Protein AF-A0A948T264-F1 (afdb_monomer_lite)

Sequence (122 aa):
MSLCLAAYLAAAEQKQLWLVTLMMAVAGILYLLGLYGLFKSVKLPFYPSYAAFTFPFAISAVATKQAATFYQKQELALGNWMQVIVLLQTILAVVLVGYVLVRYGMAIAKAASTPKLELSRA

Foldseek 3Di:
DLLVLLVCLVPDPDDDPVVNVVVLVVLVVVVVVLVVVLVVVVVDPDDLCLLVSLVSLQSNLSSLLSSLVVCVVVVNPCNVVSVVVSVVSNVVSVVSNVVSVVVVVVVVVVVVVPPDPVVVVD

InterPro domains:
  IPR038665 Voltage-dependent anion channel superfamily [G3DSA:1.50.10.150] (1-112)

pLDDT: mean 77.3, std 9.6, range [52.25, 87.94]

Structure (mmCIF, N/CA/C/O backbone):
data_AF-A0A948T264-F1
#
_entry.id   AF-A0A948T264-F1
#
loop_
_atom_site.group_PDB
_atom_site.id
_atom_site.type_symbol
_atom_site.label_atom_id
_atom_site.label_alt_id
_atom_site.label_comp_id
_atom_site.label_asym_id
_atom_site.label_entity_id
_atom_site.label_seq_id
_atom_site.pdbx_PDB_ins_code
_atom_site.Cartn_x
_atom_site.Cartn_y
_atom_site.Cartn_z
_atom_site.occupancy
_atom_site.B_iso_or_equiv
_atom_site.auth_seq_id
_atom_site.auth_comp_id
_atom_site.auth_asym_id
_atom_site.auth_atom_id
_atom_site.pdbx_PDB_model_num
ATOM 1 N N . MET A 1 1 ? 1.892 4.540 7.647 1.00 80.88 1 MET A N 1
ATOM 2 C CA . MET A 1 1 ? 0.830 4.342 8.660 1.00 80.88 1 MET A CA 1
ATOM 3 C C . MET A 1 1 ? -0.117 3.188 8.345 1.00 80.88 1 MET A C 1
ATOM 5 O O . MET A 1 1 ? -0.545 2.536 9.286 1.00 80.88 1 MET A O 1
ATOM 9 N N . SER A 1 2 ? -0.377 2.850 7.074 1.00 83.25 2 SER A N 1
ATOM 10 C CA . SER A 1 2 ? -1.223 1.700 6.699 1.00 83.25 2 SER A CA 1
ATOM 11 C C . SER A 1 2 ? -0.773 0.361 7.306 1.00 83.25 2 SER A C 1
ATOM 13 O O . SER A 1 2 ? -1.602 -0.393 7.801 1.00 83.25 2 SER A O 1
ATOM 15 N N . LEU A 1 3 ? 0.540 0.091 7.349 1.00 82.44 3 LEU A N 1
ATOM 16 C CA . LEU A 1 3 ? 1.094 -1.109 7.997 1.00 82.44 3 LEU A CA 1
ATOM 17 C C . LEU A 1 3 ? 0.766 -1.162 9.500 1.00 82.44 3 LEU A C 1
ATOM 19 O O . LEU A 1 3 ? 0.326 -2.192 9.998 1.00 82.44 3 LEU A O 1
ATOM 23 N N . CYS A 1 4 ? 0.932 -0.043 10.209 1.00 83.62 4 CYS A N 1
ATOM 24 C CA . CYS A 1 4 ? 0.626 0.051 11.637 1.00 83.62 4 CYS A CA 1
ATOM 25 C C . CYS A 1 4 ? -0.872 -0.122 11.905 1.00 83.62 4 CYS A C 1
ATOM 27 O O . CYS A 1 4 ? -1.238 -0.774 12.872 1.00 83.62 4 CYS A O 1
ATOM 29 N N . LEU A 1 5 ? -1.731 0.422 11.038 1.00 84.25 5 LEU A N 1
ATOM 30 C CA . LEU A 1 5 ? -3.179 0.247 11.139 1.00 84.25 5 LEU A CA 1
ATOM 31 C C . LEU A 1 5 ? -3.585 -1.221 10.948 1.00 84.25 5 LEU A C 1
ATOM 33 O O . LEU A 1 5 ? -4.369 -1.745 11.732 1.00 84.25 5 LEU A O 1
ATOM 37 N N . ALA A 1 6 ? -3.025 -1.892 9.937 1.00 84.12 6 ALA A N 1
ATOM 38 C CA . ALA A 1 6 ? -3.253 -3.316 9.702 1.00 84.12 6 ALA A CA 1
ATOM 39 C C . ALA A 1 6 ? -2.790 -4.170 10.895 1.00 84.12 6 ALA A C 1
ATOM 41 O O . ALA A 1 6 ? -3.533 -5.029 11.356 1.00 84.12 6 ALA A O 1
ATOM 42 N N . ALA A 1 7 ? -1.594 -3.902 11.428 1.00 82.25 7 ALA A N 1
ATOM 43 C CA . ALA A 1 7 ? -1.072 -4.605 12.599 1.00 82.25 7 ALA A CA 1
ATOM 44 C C . ALA A 1 7 ? -1.919 -4.345 13.856 1.00 82.25 7 ALA A C 1
ATOM 46 O O . ALA A 1 7 ? -2.235 -5.280 14.586 1.00 82.25 7 ALA A O 1
ATOM 47 N N . TYR A 1 8 ? -2.343 -3.098 14.082 1.00 84.31 8 TYR A N 1
ATOM 48 C CA . TYR A 1 8 ? -3.195 -2.729 15.212 1.00 84.31 8 TYR A CA 1
ATOM 49 C C . TYR A 1 8 ? -4.551 -3.442 15.157 1.00 84.31 8 TYR A C 1
ATOM 51 O O . TYR A 1 8 ? -4.980 -4.028 16.146 1.00 84.31 8 TYR A O 1
ATOM 59 N N . LEU A 1 9 ? -5.209 -3.457 13.994 1.00 81.81 9 LEU A N 1
ATOM 60 C CA . LEU A 1 9 ? -6.502 -4.128 13.829 1.00 81.81 9 LEU A CA 1
ATOM 61 C C . LEU A 1 9 ? -6.408 -5.655 13.956 1.00 81.81 9 LEU A C 1
ATOM 63 O O . LEU A 1 9 ? -7.373 -6.272 14.414 1.00 81.81 9 LEU A O 1
ATOM 67 N N . ALA A 1 10 ? -5.269 -6.244 13.582 1.00 81.50 10 ALA A N 1
ATOM 68 C CA . ALA A 1 10 ? -5.017 -7.677 13.697 1.00 81.50 10 ALA A CA 1
ATOM 69 C C . ALA A 1 10 ? -4.656 -8.119 15.126 1.00 81.50 10 ALA A C 1
ATOM 71 O O . ALA A 1 10 ? -5.092 -9.184 15.551 1.00 81.50 10 ALA A O 1
ATOM 72 N N . ALA A 1 11 ? -3.879 -7.317 15.863 1.00 81.62 11 ALA A N 1
ATOM 73 C CA . ALA A 1 11 ? -3.321 -7.707 17.160 1.00 81.62 11 ALA A CA 1
ATOM 74 C C . ALA A 1 11 ? -4.097 -7.177 18.379 1.00 81.62 11 ALA A C 1
ATOM 76 O O . ALA A 1 11 ? -3.985 -7.748 19.459 1.00 81.62 11 ALA A O 1
ATOM 77 N N . ALA A 1 12 ? -4.860 -6.084 18.254 1.00 79.19 12 ALA A N 1
ATOM 78 C CA . ALA A 1 12 ? -5.495 -5.454 19.413 1.00 79.19 12 ALA A CA 1
ATOM 79 C C . ALA A 1 12 ? -6.823 -6.126 19.809 1.00 79.19 12 ALA A C 1
ATOM 81 O O . ALA A 1 12 ? -7.753 -6.234 19.002 1.00 79.19 12 ALA A O 1
ATOM 82 N N . GLU A 1 13 ? -6.953 -6.491 21.087 1.00 65.06 13 GLU A N 1
ATOM 83 C CA . GLU A 1 13 ? -8.195 -7.009 21.678 1.00 65.06 13 GLU A CA 1
ATOM 84 C C . GLU A 1 13 ? -9.215 -5.883 21.928 1.00 65.06 13 GLU A C 1
ATOM 86 O O . GLU A 1 13 ? -10.334 -5.944 21.414 1.00 65.06 13 GLU A O 1
ATOM 91 N N . GLN A 1 14 ? -8.806 -4.798 22.602 1.00 66.75 14 GLN A N 1
ATOM 92 C CA . GLN A 1 14 ? -9.605 -3.575 22.758 1.00 66.75 14 GLN A CA 1
ATOM 93 C C . GLN A 1 14 ? -9.284 -2.555 21.661 1.00 66.75 14 GLN A C 1
ATOM 95 O O . GLN A 1 14 ? -8.254 -1.878 21.676 1.00 66.75 14 GLN A O 1
ATOM 100 N N . LYS A 1 15 ? -10.189 -2.442 20.689 1.00 76.38 15 LYS A N 1
ATOM 101 C CA . LYS A 1 15 ? -10.008 -1.593 19.508 1.00 76.38 15 LYS A CA 1
ATOM 102 C C . LYS A 1 15 ? -10.637 -0.220 19.736 1.00 76.38 15 LYS A C 1
ATOM 104 O O . LYS A 1 15 ? -11.856 -0.101 19.830 1.00 76.38 15 LYS A O 1
ATOM 109 N N . GLN A 1 16 ? -9.806 0.817 19.784 1.00 80.94 16 GLN A N 1
ATOM 110 C CA . GLN A 1 16 ? -10.248 2.194 19.998 1.00 80.94 16 GLN A CA 1
ATOM 111 C C . GLN A 1 16 ? -10.606 2.867 18.667 1.00 80.94 16 GLN A C 1
ATOM 113 O O . GLN A 1 16 ? -9.751 3.034 17.796 1.00 80.94 16 GLN A O 1
ATOM 118 N N . LEU A 1 17 ? -11.866 3.293 18.517 1.00 79.25 17 LEU A N 1
ATOM 119 C CA . LEU A 1 17 ? -12.382 3.876 17.270 1.00 79.25 17 LEU A CA 1
ATOM 120 C C . LEU A 1 17 ? -11.621 5.145 16.851 1.00 79.25 17 LEU A C 1
ATOM 122 O O . LEU A 1 17 ? -11.290 5.312 15.675 1.00 79.25 17 LEU A O 1
ATOM 126 N N . TRP A 1 18 ? -11.297 6.020 17.808 1.00 81.75 18 TRP A N 1
ATOM 127 C CA . TRP A 1 18 ? -10.613 7.289 17.533 1.00 81.75 18 TRP A CA 1
ATOM 128 C C . TRP A 1 18 ? -9.226 7.064 16.907 1.00 81.75 18 TRP A C 1
ATOM 130 O O . TRP A 1 18 ? -8.867 7.726 15.933 1.00 81.75 18 TRP A O 1
ATOM 140 N N . LEU A 1 19 ? -8.486 6.070 17.411 1.00 85.19 19 LEU A N 1
ATOM 141 C CA . LEU A 1 19 ? -7.135 5.756 16.958 1.00 85.19 19 LEU A CA 1
ATOM 142 C C . LEU A 1 19 ? -7.152 5.172 15.541 1.00 85.19 19 LEU A C 1
ATOM 144 O O . LEU A 1 19 ? -6.375 5.604 14.691 1.00 85.19 19 LEU A O 1
ATOM 148 N N . VAL A 1 20 ? -8.084 4.255 15.255 1.00 83.25 20 VAL A N 1
ATOM 149 C CA . VAL A 1 20 ? -8.269 3.685 13.907 1.00 83.25 20 VAL A CA 1
ATOM 150 C C . VAL A 1 20 ? -8.576 4.784 12.891 1.00 83.25 20 VAL A C 1
ATOM 152 O O . VAL A 1 20 ? -7.989 4.808 11.810 1.00 83.25 20 VAL A O 1
ATOM 155 N N . THR A 1 21 ? -9.445 5.728 13.254 1.00 82.62 21 THR A N 1
ATOM 156 C CA . THR A 1 21 ? -9.861 6.825 12.369 1.00 82.62 21 THR A CA 1
ATOM 157 C C . THR A 1 21 ? -8.717 7.805 12.097 1.00 82.62 21 THR A C 1
ATOM 159 O O . THR A 1 21 ? -8.491 8.186 10.948 1.00 82.62 21 THR A O 1
ATOM 162 N N . LEU A 1 22 ? -7.926 8.143 13.120 1.00 87.44 22 LEU A N 1
ATOM 163 C CA . LEU A 1 22 ? -6.729 8.974 12.972 1.00 87.44 22 LEU A CA 1
ATOM 164 C C . LEU A 1 22 ? -5.678 8.297 12.076 1.00 87.44 22 LEU A C 1
ATOM 166 O O . LEU A 1 22 ? -5.154 8.910 11.145 1.00 87.44 22 LEU A O 1
ATOM 170 N N . MET A 1 23 ? -5.404 7.012 12.308 1.00 85.44 23 MET A N 1
ATOM 171 C CA . MET A 1 23 ? -4.460 6.246 11.491 1.00 85.44 23 MET A CA 1
ATOM 172 C C . MET A 1 23 ? -4.934 6.110 10.039 1.00 85.44 23 MET A C 1
ATOM 174 O O . MET A 1 23 ? -4.108 6.193 9.129 1.00 85.44 23 MET A O 1
ATOM 178 N N . MET A 1 24 ? -6.244 5.957 9.812 1.00 84.25 24 MET A N 1
ATOM 179 C CA . MET A 1 24 ? -6.864 5.975 8.482 1.00 84.25 24 MET A CA 1
ATOM 180 C C . MET A 1 24 ? -6.664 7.314 7.770 1.00 84.25 24 MET A C 1
ATOM 182 O O . MET A 1 24 ? -6.276 7.320 6.603 1.00 84.25 24 MET A O 1
ATOM 186 N N . ALA A 1 25 ? -6.873 8.441 8.457 1.00 85.94 25 ALA A N 1
ATOM 187 C CA . ALA A 1 25 ? -6.682 9.767 7.871 1.00 85.94 25 ALA A CA 1
ATOM 188 C C . ALA A 1 25 ? -5.231 9.970 7.402 1.00 85.94 25 ALA A C 1
ATOM 190 O O . ALA A 1 25 ? -4.985 10.334 6.250 1.00 85.94 25 ALA A O 1
ATOM 191 N N . VAL A 1 26 ? -4.256 9.639 8.256 1.00 87.94 26 VAL A N 1
ATOM 192 C CA . VAL A 1 26 ? -2.831 9.742 7.903 1.00 87.94 26 VAL A CA 1
ATOM 193 C C . VAL A 1 26 ? -2.456 8.756 6.790 1.00 87.94 26 VAL A C 1
ATOM 195 O O . VAL A 1 26 ? -1.694 9.100 5.887 1.00 87.94 26 VAL A O 1
ATOM 198 N N . ALA A 1 27 ? -2.997 7.533 6.812 1.00 86.56 27 ALA A N 1
ATOM 199 C CA . ALA A 1 27 ? -2.789 6.554 5.747 1.00 86.56 27 ALA A CA 1
ATOM 200 C C . ALA A 1 27 ? -3.332 7.045 4.393 1.00 86.56 27 ALA A C 1
ATOM 202 O O . ALA A 1 27 ? -2.649 6.892 3.382 1.00 86.56 27 ALA A O 1
ATOM 203 N N . GLY A 1 28 ? -4.504 7.688 4.378 1.00 84.75 28 GLY A N 1
ATOM 204 C CA . GLY A 1 28 ? -5.093 8.284 3.179 1.00 84.75 28 GLY A CA 1
ATOM 205 C C . GLY A 1 28 ? -4.229 9.398 2.583 1.00 84.75 28 GLY A C 1
ATOM 206 O O . GLY A 1 28 ? -3.974 9.397 1.380 1.00 84.75 28 GLY A O 1
ATOM 207 N N . ILE A 1 29 ? -3.696 10.295 3.419 1.00 87.19 29 ILE A N 1
ATOM 208 C CA . ILE A 1 29 ? -2.784 11.362 2.970 1.00 87.19 29 ILE A CA 1
ATOM 209 C C . ILE A 1 29 ? -1.526 10.761 2.330 1.00 87.19 29 ILE A C 1
ATOM 211 O O . ILE A 1 29 ? -1.142 11.146 1.226 1.00 87.19 29 ILE A O 1
ATOM 215 N N . LEU A 1 30 ? -0.907 9.771 2.981 1.00 86.25 30 LEU A N 1
ATOM 216 C CA . LEU A 1 30 ? 0.279 9.094 2.446 1.00 86.25 30 LEU A CA 1
ATOM 217 C C . LEU A 1 30 ? -0.014 8.347 1.137 1.00 86.25 30 LEU A C 1
ATOM 219 O O . LEU A 1 30 ? 0.834 8.334 0.247 1.00 86.25 30 LEU A O 1
ATOM 223 N N . TYR A 1 31 ? -1.205 7.758 0.999 1.00 85.88 31 TYR A N 1
ATOM 224 C CA . TYR A 1 31 ? -1.641 7.116 -0.240 1.00 85.88 31 TYR A CA 1
ATOM 225 C C . TYR A 1 31 ? -1.738 8.125 -1.391 1.00 85.88 31 TYR A C 1
ATOM 227 O O . TYR A 1 31 ? -1.219 7.864 -2.474 1.00 85.88 31 TYR A O 1
ATOM 235 N N . LEU A 1 32 ? -2.332 9.300 -1.156 1.00 86.25 32 LEU A N 1
ATOM 236 C CA . LEU A 1 32 ? -2.435 10.361 -2.164 1.00 86.25 32 LEU A CA 1
ATOM 237 C C . LEU A 1 32 ? -1.062 10.911 -2.570 1.00 86.25 32 LEU A C 1
ATOM 239 O O . LEU A 1 32 ? -0.796 11.082 -3.760 1.00 8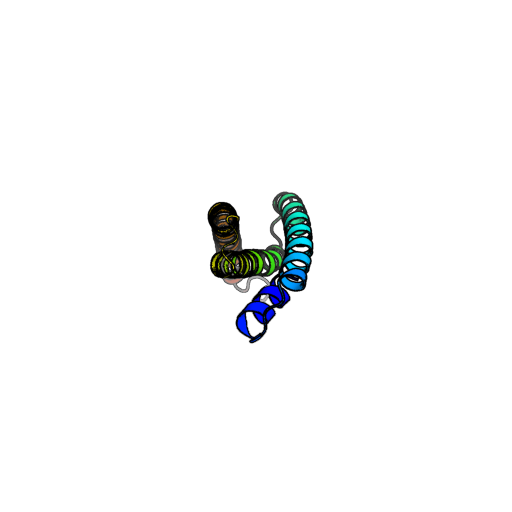6.25 32 LEU A O 1
ATOM 243 N N . LEU A 1 33 ? -0.165 11.130 -1.604 1.00 86.44 33 LEU A N 1
ATOM 244 C CA . LEU A 1 33 ? 1.214 11.546 -1.880 1.00 86.44 33 LEU A CA 1
ATOM 245 C C . LEU A 1 33 ? 1.971 10.486 -2.692 1.00 86.44 33 LEU A C 1
ATOM 247 O O . LEU A 1 33 ? 2.672 10.820 -3.649 1.00 86.44 33 LEU A O 1
ATOM 251 N N . GLY A 1 34 ? 1.791 9.206 -2.354 1.00 84.00 34 GLY A N 1
ATOM 252 C CA . GLY A 1 34 ? 2.335 8.085 -3.116 1.00 84.00 34 GLY A CA 1
ATOM 253 C C . GLY A 1 34 ? 1.783 8.029 -4.539 1.00 84.00 34 GLY A C 1
ATOM 254 O O . GLY A 1 34 ? 2.546 7.823 -5.479 1.00 84.00 34 GLY A O 1
ATOM 255 N N . LEU A 1 35 ? 0.478 8.259 -4.716 1.00 84.31 35 LEU A N 1
ATOM 256 C CA . LEU A 1 35 ? -0.186 8.280 -6.022 1.00 84.31 35 LEU A CA 1
ATOM 257 C C . LEU A 1 35 ? 0.347 9.418 -6.898 1.00 84.31 35 LEU A C 1
ATOM 259 O O . LEU A 1 35 ? 0.660 9.202 -8.066 1.00 84.31 35 LEU A O 1
ATOM 263 N N . TYR A 1 36 ? 0.541 10.606 -6.325 1.00 84.38 36 TYR A N 1
ATOM 264 C CA . TYR A 1 36 ? 1.187 11.719 -7.018 1.00 84.38 36 TYR A CA 1
ATOM 265 C C . TYR A 1 36 ? 2.630 11.384 -7.433 1.00 84.38 36 TYR A C 1
ATOM 267 O O . TYR A 1 36 ? 3.024 11.621 -8.579 1.00 84.38 36 TYR A O 1
ATO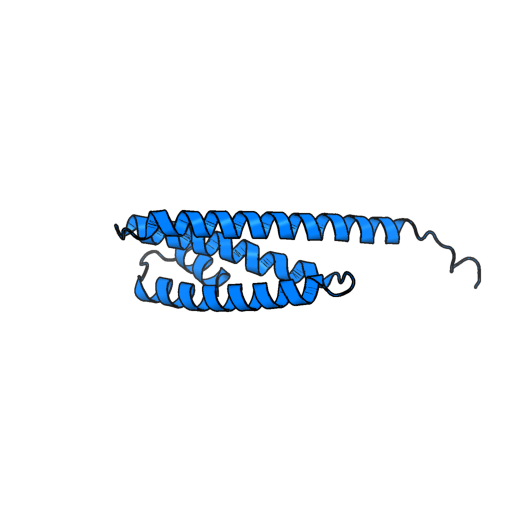M 275 N N . GLY A 1 37 ? 3.403 10.768 -6.530 1.00 80.44 37 GLY A N 1
ATOM 276 C CA . GLY A 1 37 ? 4.750 10.275 -6.821 1.00 80.44 37 GLY A CA 1
ATOM 277 C C . GLY A 1 37 ? 4.765 9.263 -7.967 1.00 80.44 37 GLY A C 1
ATOM 278 O O . GLY A 1 37 ? 5.565 9.396 -8.890 1.00 80.44 37 GLY A O 1
ATOM 279 N N . LEU A 1 38 ? 3.820 8.322 -7.970 1.00 79.06 38 LEU A N 1
ATOM 280 C CA . LEU A 1 38 ? 3.659 7.325 -9.022 1.00 79.06 38 LEU A CA 1
ATOM 281 C C . LEU A 1 38 ? 3.382 7.959 -10.390 1.00 79.06 38 LEU A C 1
ATOM 283 O O . LEU A 1 38 ? 4.054 7.619 -11.362 1.00 79.06 38 LEU A O 1
ATOM 287 N N . PHE A 1 39 ? 2.429 8.893 -10.482 1.00 79.81 39 PHE A N 1
ATOM 288 C CA . PHE A 1 39 ? 2.126 9.582 -11.742 1.00 79.81 39 PHE A CA 1
ATOM 289 C C . PHE A 1 39 ? 3.338 10.340 -12.292 1.00 79.81 39 PHE A C 1
ATOM 291 O O . PHE A 1 39 ? 3.563 10.364 -13.504 1.00 79.81 39 PHE A O 1
ATOM 298 N N . LYS A 1 40 ? 4.150 10.933 -11.410 1.00 76.19 40 LYS A N 1
ATOM 299 C CA . LYS A 1 40 ? 5.408 11.582 -11.790 1.00 76.19 40 LYS A CA 1
ATOM 300 C C . LYS A 1 40 ? 6.450 10.561 -12.258 1.00 76.19 40 LYS A C 1
ATOM 302 O O . LYS A 1 40 ? 7.128 10.793 -13.253 1.00 76.19 40 LYS A O 1
ATOM 307 N N . SER A 1 41 ? 6.547 9.429 -11.568 1.00 66.62 41 SER A N 1
ATOM 308 C CA . SER A 1 41 ? 7.467 8.334 -11.866 1.00 66.62 41 SER A CA 1
ATOM 309 C C . SER A 1 41 ? 7.167 7.631 -13.192 1.00 66.62 41 SER A C 1
ATOM 311 O O . SER A 1 41 ? 8.098 7.353 -13.929 1.00 66.62 41 SER A O 1
ATOM 313 N N . VAL A 1 42 ? 5.905 7.415 -13.573 1.00 66.56 42 VAL A N 1
ATOM 314 C CA . VAL A 1 42 ? 5.552 6.774 -14.861 1.00 66.56 42 VAL A CA 1
ATOM 315 C C . VAL A 1 42 ? 6.048 7.567 -16.085 1.00 66.56 42 VAL A C 1
ATOM 317 O O . VAL A 1 42 ? 6.267 6.981 -17.142 1.00 66.56 42 VAL A O 1
ATOM 320 N N . LYS A 1 43 ? 6.281 8.882 -15.952 1.00 65.12 43 LYS A N 1
ATOM 321 C CA . LYS A 1 43 ? 6.825 9.731 -17.030 1.00 65.12 43 LYS A CA 1
ATOM 322 C C . LYS A 1 43 ? 8.343 9.603 -17.229 1.00 65.12 43 LYS A C 1
ATOM 324 O O . LYS A 1 43 ? 8.864 10.131 -18.206 1.00 65.12 43 LYS A O 1
ATOM 329 N N . LEU A 1 44 ? 9.054 8.954 -16.310 1.00 64.81 44 LEU A N 1
ATOM 330 C CA . LEU A 1 44 ? 10.509 8.794 -16.338 1.00 64.81 44 LEU A CA 1
ATOM 331 C C . LEU A 1 44 ? 10.885 7.396 -16.891 1.00 64.81 44 LEU A C 1
ATOM 333 O O . LEU A 1 44 ? 10.076 6.465 -16.821 1.00 64.81 44 LEU A O 1
ATOM 337 N N . PRO A 1 45 ? 12.086 7.223 -17.483 1.00 63.75 45 PRO A N 1
ATOM 338 C CA . PRO A 1 45 ? 12.545 5.919 -17.970 1.00 63.75 45 PRO A CA 1
ATOM 339 C C . PRO A 1 45 ? 12.547 4.887 -16.833 1.00 63.75 45 PRO A C 1
ATOM 341 O O . PRO A 1 45 ? 12.709 5.239 -15.672 1.00 63.75 45 PRO A O 1
ATOM 344 N N . PHE A 1 46 ? 12.321 3.608 -17.147 1.00 62.22 46 PHE A N 1
ATOM 345 C CA . PHE A 1 46 ? 12.109 2.568 -16.133 1.00 62.22 46 PHE A CA 1
ATOM 346 C C . PHE A 1 46 ? 13.262 2.469 -15.128 1.00 62.22 46 PHE A C 1
ATOM 348 O O . PHE A 1 46 ? 14.379 2.123 -15.507 1.00 62.22 46 PHE A O 1
ATOM 355 N N . TYR A 1 47 ? 12.950 2.689 -13.848 1.00 65.75 47 TYR A N 1
ATOM 356 C CA . TYR A 1 47 ? 13.857 2.423 -12.739 1.00 65.75 47 TYR A CA 1
ATOM 357 C C . TYR A 1 47 ? 13.334 1.259 -11.885 1.00 65.75 47 TYR A C 1
ATOM 359 O O . TYR A 1 47 ? 12.149 1.243 -11.539 1.00 65.75 47 TYR A O 1
ATOM 367 N N . PRO A 1 48 ? 14.206 0.323 -11.462 1.00 68.25 48 PRO A N 1
ATOM 368 C CA . PRO A 1 48 ? 13.858 -0.740 -10.514 1.00 68.25 48 PRO A CA 1
ATOM 369 C C . PRO A 1 48 ? 13.201 -0.224 -9.224 1.00 68.25 48 PRO A C 1
ATOM 371 O O . PRO A 1 48 ? 12.370 -0.903 -8.624 1.00 68.25 48 PRO A O 1
ATOM 374 N N . SER A 1 49 ? 13.506 1.019 -8.833 1.00 74.12 49 SER A N 1
ATOM 375 C CA . SER A 1 49 ? 12.904 1.708 -7.689 1.00 74.12 49 SER A CA 1
ATOM 376 C C . SER A 1 49 ? 11.389 1.927 -7.810 1.00 74.12 49 SER A C 1
ATOM 378 O O . SER A 1 49 ? 10.742 2.147 -6.789 1.00 74.12 49 SER A O 1
ATOM 380 N N . TYR A 1 50 ? 10.776 1.787 -8.995 1.00 70.31 50 TYR A N 1
ATOM 381 C CA . TYR A 1 50 ? 9.311 1.796 -9.131 1.00 70.31 50 TYR A CA 1
ATOM 382 C C . TYR A 1 50 ? 8.633 0.637 -8.398 1.00 70.31 50 TYR A C 1
ATOM 384 O O . TYR A 1 50 ? 7.493 0.779 -7.956 1.00 70.31 50 TYR A O 1
ATOM 392 N N . ALA A 1 51 ? 9.345 -0.472 -8.180 1.00 71.69 51 ALA A N 1
ATOM 393 C CA . ALA A 1 51 ? 8.844 -1.576 -7.373 1.00 71.69 51 ALA A CA 1
ATOM 394 C C . ALA A 1 51 ? 8.635 -1.192 -5.901 1.00 71.69 51 ALA A C 1
ATOM 396 O O . ALA A 1 51 ? 7.738 -1.738 -5.259 1.00 71.69 51 ALA A O 1
ATOM 397 N N . ALA A 1 52 ? 9.381 -0.217 -5.369 1.00 77.81 52 ALA A N 1
ATOM 398 C CA . ALA A 1 52 ? 9.240 0.224 -3.980 1.00 77.81 52 ALA A CA 1
ATOM 399 C C . ALA A 1 52 ? 7.866 0.857 -3.695 1.00 77.81 52 ALA A C 1
ATOM 401 O O . ALA A 1 52 ? 7.401 0.832 -2.558 1.00 77.81 52 ALA A O 1
ATOM 402 N N . PHE A 1 53 ? 7.180 1.362 -4.726 1.00 74.50 53 PHE A N 1
ATOM 403 C CA . PHE A 1 53 ? 5.815 1.870 -4.603 1.00 74.50 53 PHE A CA 1
ATOM 404 C C . PHE A 1 53 ? 4.760 0.756 -4.588 1.00 74.50 53 PHE A C 1
ATOM 406 O O . PHE A 1 53 ? 3.629 1.013 -4.216 1.00 74.50 53 PHE A O 1
ATOM 413 N N . THR A 1 54 ? 5.077 -0.497 -4.909 1.00 83.38 54 THR A N 1
ATOM 414 C CA . THR A 1 54 ? 4.071 -1.578 -4.871 1.00 83.38 54 THR A CA 1
ATOM 415 C C . THR A 1 54 ? 3.635 -1.909 -3.441 1.00 83.38 54 THR A C 1
ATOM 417 O O . THR A 1 54 ? 2.440 -2.022 -3.156 1.00 83.38 54 THR A O 1
ATOM 420 N N . PHE A 1 55 ? 4.599 -1.989 -2.519 1.00 80.00 55 PHE A N 1
ATOM 421 C CA . PHE A 1 55 ? 4.363 -2.382 -1.132 1.00 80.00 55 PHE A CA 1
ATOM 422 C C . PHE A 1 55 ? 3.442 -1.403 -0.379 1.00 80.00 55 PHE A C 1
ATOM 424 O O . PHE A 1 55 ? 2.430 -1.863 0.153 1.00 80.00 55 PHE A O 1
ATOM 431 N N . PRO A 1 56 ? 3.684 -0.072 -0.376 1.00 82.75 56 PRO A N 1
ATOM 432 C CA . PRO A 1 56 ? 2.817 0.901 0.291 1.00 82.75 56 PRO A CA 1
ATOM 433 C C . PRO A 1 56 ? 1.367 0.881 -0.204 1.00 82.75 56 PRO A C 1
ATOM 435 O O . PRO A 1 56 ? 0.446 1.050 0.596 1.00 82.75 56 PRO A O 1
ATOM 438 N N . PHE A 1 57 ? 1.142 0.664 -1.503 1.00 86.06 57 PHE A N 1
ATOM 439 C CA . PHE A 1 57 ? -0.201 0.645 -2.086 1.00 86.06 57 PHE A CA 1
ATOM 440 C C . PHE A 1 57 ? -0.942 -0.653 -1.761 1.00 86.06 57 PHE A C 1
ATOM 442 O O . PHE A 1 57 ? -2.098 -0.597 -1.340 1.00 86.06 57 PHE A O 1
ATOM 449 N N . ALA A 1 58 ? -0.269 -1.802 -1.868 1.00 85.25 58 ALA A N 1
ATOM 450 C CA . ALA A 1 58 ? -0.842 -3.092 -1.497 1.00 85.25 58 ALA A CA 1
ATOM 451 C C . ALA A 1 58 ? -1.214 -3.139 -0.005 1.00 85.25 58 ALA A C 1
ATOM 453 O O . ALA A 1 58 ? -2.338 -3.509 0.339 1.00 85.25 58 ALA A O 1
ATOM 454 N N . ILE A 1 59 ? -0.320 -2.685 0.889 1.00 86.88 59 ILE A N 1
ATOM 455 C CA . ILE A 1 59 ? -0.629 -2.661 2.326 1.00 86.88 59 ILE A CA 1
ATOM 456 C C . ILE A 1 59 ? -1.736 -1.654 2.660 1.00 86.88 59 ILE A C 1
ATOM 458 O O . ILE A 1 59 ? -2.497 -1.874 3.597 1.00 86.88 59 ILE A O 1
ATOM 462 N N . SER A 1 60 ? -1.866 -0.569 1.888 1.00 87.50 60 SER A N 1
ATOM 463 C CA . SER A 1 60 ? -2.950 0.402 2.076 1.00 87.50 60 SER A CA 1
ATOM 464 C C . SER A 1 60 ? -4.311 -0.203 1.752 1.00 87.50 60 SER A C 1
ATOM 466 O O . SER A 1 60 ? -5.208 -0.090 2.578 1.00 87.50 60 SER A O 1
ATOM 468 N N . ALA A 1 61 ? -4.441 -0.944 0.646 1.00 86.50 61 ALA A N 1
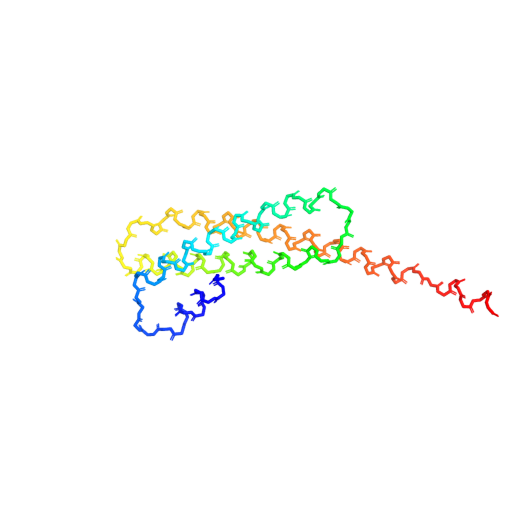ATOM 469 C CA . ALA A 1 61 ? -5.681 -1.651 0.319 1.00 86.50 61 ALA A CA 1
ATOM 470 C C . ALA A 1 61 ? -6.078 -2.660 1.417 1.00 86.50 61 ALA A C 1
ATOM 472 O O . ALA A 1 61 ? -7.235 -2.718 1.840 1.00 86.50 61 ALA A O 1
ATOM 473 N N . VAL A 1 62 ? -5.105 -3.415 1.942 1.00 86.31 62 VAL A N 1
ATOM 474 C CA . VAL A 1 62 ? -5.325 -4.368 3.043 1.00 86.31 62 VAL A CA 1
ATOM 475 C C . VAL A 1 62 ? -5.742 -3.657 4.334 1.00 86.31 62 VAL A C 1
ATOM 477 O O . VAL A 1 62 ? -6.674 -4.099 5.008 1.00 86.31 62 VAL A O 1
ATOM 480 N N . ALA A 1 63 ? -5.085 -2.552 4.685 1.00 86.00 63 ALA A N 1
ATOM 481 C CA . ALA A 1 63 ? -5.401 -1.782 5.885 1.00 86.00 63 ALA A CA 1
ATOM 482 C C . ALA A 1 63 ? -6.800 -1.153 5.807 1.00 86.00 63 ALA A C 1
ATOM 484 O O . ALA A 1 63 ? -7.577 -1.269 6.754 1.00 86.00 63 ALA A O 1
ATOM 485 N N . THR A 1 64 ? -7.161 -0.562 4.664 1.00 84.69 64 THR A N 1
ATOM 486 C CA . THR A 1 64 ? -8.492 0.017 4.439 1.00 84.69 64 THR A CA 1
ATOM 487 C C . THR A 1 64 ? -9.580 -1.058 4.447 1.00 84.69 64 THR A C 1
ATOM 489 O O . THR A 1 64 ? -10.655 -0.821 4.993 1.00 84.69 64 THR A O 1
ATOM 492 N N . LYS A 1 65 ? -9.303 -2.276 3.952 1.00 85.88 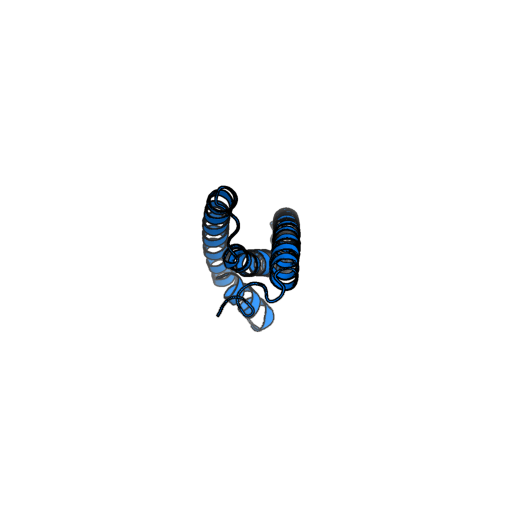65 LYS A N 1
ATOM 493 C CA . LYS A 1 65 ? -10.228 -3.420 4.058 1.00 85.88 65 LYS A CA 1
ATOM 494 C C . LYS A 1 65 ? -10.500 -3.813 5.509 1.00 85.88 65 LYS A C 1
ATOM 496 O O . LYS A 1 65 ? -11.653 -4.028 5.895 1.00 85.88 65 LYS A O 1
ATOM 501 N N . GLN A 1 66 ? -9.446 -3.906 6.317 1.00 84.62 66 GLN A N 1
ATOM 502 C CA . GLN A 1 66 ? -9.576 -4.219 7.739 1.00 84.62 66 GLN A CA 1
ATOM 503 C C . GLN A 1 66 ? -10.322 -3.110 8.483 1.00 84.62 66 GLN A C 1
ATOM 505 O O . GLN A 1 66 ? -11.215 -3.407 9.275 1.00 84.62 66 GLN A O 1
ATOM 510 N N . ALA A 1 67 ? -10.029 -1.844 8.176 1.00 83.50 67 ALA A N 1
ATOM 511 C CA . ALA A 1 67 ? -10.740 -0.704 8.741 1.00 83.50 67 ALA A CA 1
ATOM 512 C C . ALA A 1 67 ? -12.230 -0.721 8.361 1.00 83.50 67 ALA A C 1
ATOM 514 O O . ALA A 1 67 ? -13.077 -0.593 9.238 1.00 83.50 67 ALA A O 1
ATOM 515 N N . ALA A 1 68 ? -12.575 -0.969 7.093 1.00 82.38 68 ALA A N 1
ATOM 516 C CA . ALA A 1 68 ? -13.964 -1.093 6.639 1.00 82.38 68 ALA A CA 1
ATOM 517 C C . ALA A 1 68 ? -14.730 -2.181 7.411 1.00 82.38 68 ALA A C 1
ATOM 519 O O . ALA A 1 68 ? -15.838 -1.946 7.887 1.00 82.38 68 ALA A O 1
ATOM 520 N N . THR A 1 69 ? -14.104 -3.347 7.596 1.00 81.62 69 THR A N 1
ATOM 521 C CA . THR A 1 69 ? -14.679 -4.459 8.371 1.00 81.62 69 THR A CA 1
ATOM 522 C C . THR A 1 69 ? -14.855 -4.080 9.845 1.00 81.62 69 THR A C 1
ATOM 524 O O . THR A 1 69 ? -15.840 -4.456 10.475 1.00 81.62 69 THR A O 1
ATOM 527 N N . PHE A 1 70 ? -13.916 -3.318 10.409 1.00 81.06 70 PHE A N 1
ATOM 528 C CA . PHE A 1 70 ? -14.010 -2.815 11.776 1.00 81.06 70 PHE A CA 1
ATOM 529 C C . PHE A 1 70 ? -15.175 -1.831 11.956 1.00 81.06 70 PHE A C 1
ATOM 531 O O . PHE A 1 70 ? -15.941 -1.980 12.904 1.00 81.06 70 PHE A O 1
ATOM 538 N N . TYR A 1 71 ? -15.367 -0.891 11.025 1.00 78.56 71 TYR A N 1
ATOM 539 C CA . TYR A 1 71 ? -16.506 0.034 11.055 1.00 78.56 71 TYR A CA 1
ATOM 540 C C . TYR A 1 71 ? -17.852 -0.683 10.870 1.00 78.56 71 TYR A C 1
ATOM 542 O O . TYR A 1 71 ? -18.814 -0.330 11.544 1.00 78.56 71 TYR A O 1
ATOM 550 N N . GLN A 1 72 ? -17.912 -1.728 10.033 1.00 75.75 72 GLN A N 1
ATOM 551 C CA . GLN A 1 72 ? -19.106 -2.578 9.897 1.00 75.75 72 GLN A CA 1
ATOM 552 C C . GLN A 1 72 ? -19.466 -3.285 11.209 1.00 75.75 72 GLN A C 1
ATOM 554 O O . GLN A 1 72 ? -20.634 -3.335 11.576 1.00 75.75 72 GLN A O 1
ATOM 559 N N . LYS A 1 73 ? -18.467 -3.792 11.943 1.00 75.75 73 LYS A N 1
ATOM 560 C CA . LYS A 1 73 ? -18.678 -4.427 13.255 1.00 75.75 73 LYS A CA 1
ATOM 561 C C . LYS A 1 73 ? -19.153 -3.457 14.341 1.00 75.75 73 LYS A C 1
ATOM 563 O O . LYS A 1 73 ? -19.682 -3.918 15.342 1.00 75.75 73 LYS A O 1
ATOM 568 N N . GLN A 1 74 ? -18.952 -2.152 14.164 1.00 75.06 74 GLN A N 1
ATOM 569 C CA . GLN A 1 74 ? -19.463 -1.118 15.069 1.00 75.06 74 GLN A CA 1
ATOM 570 C C . GLN A 1 74 ? -20.811 -0.527 14.616 1.00 75.06 74 GLN A C 1
ATOM 572 O O . GLN A 1 74 ? -21.190 0.535 15.095 1.00 75.06 74 GLN A O 1
ATOM 577 N N . GLU A 1 75 ? -21.510 -1.169 13.670 1.00 67.69 75 GLU A N 1
ATOM 578 C CA . GLU A 1 75 ? -22.793 -0.704 13.110 1.00 67.69 75 GLU A CA 1
ATOM 579 C C . GLU A 1 75 ? -22.750 0.708 12.489 1.00 67.69 75 GLU A C 1
ATOM 581 O O . GLU A 1 75 ? -23.782 1.324 12.224 1.00 67.69 75 GLU A O 1
ATOM 586 N N . LEU A 1 76 ? -21.558 1.230 12.170 1.00 64.31 76 LEU A N 1
ATOM 587 C CA . LEU A 1 76 ? -21.445 2.468 11.409 1.00 64.31 76 LEU A CA 1
ATOM 588 C C . LEU A 1 76 ? -21.799 2.199 9.940 1.00 64.31 76 LEU A C 1
ATOM 590 O O . LEU A 1 76 ? -21.099 1.470 9.230 1.00 64.31 76 LEU A O 1
ATOM 594 N N . ALA A 1 77 ? -22.834 2.884 9.446 1.00 58.09 77 ALA A N 1
ATOM 595 C CA . ALA A 1 77 ? -23.332 2.821 8.064 1.00 58.09 77 ALA A CA 1
ATOM 596 C C . ALA A 1 77 ? -22.298 3.203 6.970 1.00 58.09 77 ALA A C 1
ATOM 598 O O . ALA A 1 77 ? -22.580 3.124 5.775 1.00 58.09 77 ALA A O 1
ATOM 599 N N . LEU A 1 78 ? -21.074 3.579 7.354 1.00 59.38 78 LEU A N 1
ATOM 600 C CA . LEU A 1 78 ? -19.940 3.867 6.467 1.00 59.38 78 LEU A CA 1
ATOM 601 C C . LEU A 1 78 ? -19.327 2.612 5.816 1.00 59.38 78 LEU A C 1
ATOM 603 O O . LEU A 1 78 ? -18.568 2.727 4.852 1.00 59.38 78 LEU A O 1
ATOM 607 N N . GLY A 1 79 ? -19.648 1.414 6.316 1.00 58.94 79 GLY A N 1
ATOM 608 C CA . GLY A 1 79 ? -19.048 0.153 5.877 1.00 58.94 79 GLY A CA 1
ATOM 609 C C . GLY A 1 79 ? -19.180 -0.159 4.382 1.00 58.94 79 GLY A C 1
ATOM 610 O O . GLY A 1 79 ? -18.207 -0.580 3.757 1.00 58.94 79 GLY A O 1
ATOM 611 N N . ASN A 1 80 ? -20.355 0.079 3.787 1.00 64.69 80 ASN A N 1
ATOM 612 C CA . ASN A 1 80 ? -20.612 -0.281 2.385 1.00 64.69 80 ASN A CA 1
ATOM 613 C C . ASN A 1 80 ? -19.890 0.635 1.387 1.00 64.69 80 ASN A C 1
ATOM 615 O O . ASN A 1 80 ? -19.333 0.152 0.403 1.00 64.69 80 ASN A O 1
ATOM 619 N N . TRP A 1 81 ? -19.831 1.942 1.651 1.00 67.81 81 TRP A N 1
ATOM 620 C CA . TRP A 1 81 ? -19.111 2.889 0.790 1.00 67.81 81 TRP A CA 1
ATOM 621 C C . TRP A 1 81 ? -17.596 2.668 0.835 1.00 67.81 81 TRP A C 1
ATOM 623 O O . TRP A 1 81 ? -16.909 2.786 -0.181 1.00 67.81 81 TRP A O 1
ATOM 633 N N . MET A 1 82 ? -17.071 2.270 1.996 1.00 70.56 82 MET A N 1
ATOM 634 C CA . MET A 1 82 ? -15.646 2.000 2.166 1.00 70.56 82 MET A CA 1
ATOM 635 C C . MET A 1 82 ? -15.186 0.772 1.363 1.00 70.56 82 MET A C 1
ATOM 637 O O . MET A 1 82 ? -14.058 0.752 0.874 1.00 70.56 82 MET A O 1
ATOM 641 N N . GLN A 1 83 ? -16.047 -0.236 1.170 1.00 73.50 83 GLN A N 1
ATOM 642 C CA . GLN A 1 83 ? -15.713 -1.423 0.371 1.00 73.50 83 GLN A CA 1
ATOM 643 C C . GLN A 1 83 ? -15.459 -1.096 -1.109 1.00 73.50 83 GLN A C 1
ATOM 645 O O . GLN A 1 83 ? -14.582 -1.704 -1.723 1.00 73.50 83 GLN A O 1
ATOM 650 N N . VAL A 1 84 ? -16.151 -0.099 -1.671 1.00 79.44 84 VAL A N 1
ATOM 651 C CA . VAL A 1 84 ? -15.903 0.368 -3.046 1.00 79.44 84 VAL A CA 1
ATOM 652 C C . VAL A 1 84 ? -14.501 0.972 -3.167 1.00 79.44 84 VAL A C 1
ATOM 654 O O . VAL A 1 84 ? -13.767 0.669 -4.108 1.00 79.44 84 VAL A O 1
ATOM 657 N N . ILE A 1 85 ? -14.088 1.768 -2.175 1.00 79.25 85 ILE A N 1
ATOM 658 C CA . ILE A 1 85 ? -12.743 2.359 -2.112 1.00 79.25 85 ILE A CA 1
ATOM 659 C C . ILE A 1 85 ? -11.680 1.262 -1.994 1.00 79.25 85 ILE A C 1
ATOM 661 O O . ILE A 1 85 ? -10.674 1.302 -2.701 1.00 79.25 85 ILE A O 1
ATOM 665 N N . VAL A 1 86 ? -11.920 0.252 -1.153 1.00 81.50 86 VAL A N 1
ATOM 666 C CA . VAL A 1 86 ? -11.030 -0.911 -1.011 1.00 81.50 86 VAL A CA 1
ATOM 667 C C . VAL A 1 86 ? -10.862 -1.633 -2.342 1.00 81.50 86 VAL A C 1
ATOM 669 O O . VAL A 1 86 ? -9.737 -1.968 -2.715 1.00 81.50 86 VAL A O 1
ATOM 672 N N . LEU A 1 87 ? -11.957 -1.869 -3.068 1.00 83.00 87 LEU A N 1
ATOM 673 C CA . LEU A 1 87 ? -11.915 -2.541 -4.362 1.00 83.00 87 LEU A CA 1
ATOM 674 C C . LEU A 1 87 ? -11.083 -1.738 -5.370 1.00 83.00 87 LEU A C 1
ATOM 676 O O . LEU A 1 87 ? -10.177 -2.294 -5.987 1.00 83.00 87 LEU A O 1
ATOM 680 N N . LEU A 1 88 ? -11.320 -0.426 -5.473 1.00 84.19 88 LEU A N 1
ATOM 681 C CA . LEU A 1 88 ? -10.550 0.473 -6.339 1.00 84.19 88 LEU A CA 1
ATOM 682 C C . LEU A 1 88 ? -9.054 0.467 -5.996 1.00 84.19 88 LEU A C 1
ATOM 684 O O . LEU A 1 88 ? -8.217 0.300 -6.883 1.00 84.19 88 LEU A O 1
ATOM 688 N N . GLN A 1 89 ? -8.707 0.594 -4.712 1.00 81.88 89 GLN A N 1
ATOM 689 C CA . GLN A 1 89 ? -7.316 0.543 -4.255 1.00 81.88 89 GLN A CA 1
ATOM 690 C C . GLN A 1 89 ? -6.664 -0.811 -4.548 1.00 81.88 89 GLN A C 1
ATOM 692 O O . GLN A 1 89 ? -5.491 -0.856 -4.917 1.00 81.88 89 GLN A O 1
ATOM 697 N N . THR A 1 90 ? -7.416 -1.905 -4.412 1.00 83.62 90 THR A N 1
ATOM 698 C CA . THR A 1 90 ? -6.928 -3.261 -4.688 1.00 83.62 90 THR A CA 1
ATOM 699 C C . THR A 1 90 ? -6.655 -3.450 -6.176 1.00 83.62 90 THR A C 1
ATOM 701 O O . THR A 1 90 ? -5.581 -3.923 -6.533 1.00 83.62 90 THR A O 1
ATOM 704 N N . ILE A 1 91 ? -7.576 -3.032 -7.050 1.00 87.31 91 ILE A N 1
ATOM 705 C CA . ILE A 1 91 ? -7.387 -3.093 -8.506 1.00 87.31 91 ILE A CA 1
ATOM 706 C C . ILE A 1 91 ? -6.154 -2.278 -8.909 1.00 87.31 91 ILE A C 1
ATOM 708 O O . ILE A 1 91 ? -5.287 -2.794 -9.612 1.00 87.31 91 ILE A O 1
ATOM 712 N N . LEU A 1 92 ? -6.029 -1.042 -8.410 1.00 84.12 92 LEU A N 1
ATOM 713 C CA . LEU A 1 92 ? -4.857 -0.199 -8.660 1.00 84.12 92 LEU A CA 1
ATOM 714 C C . LEU A 1 92 ? -3.559 -0.873 -8.205 1.00 84.12 92 LEU A C 1
ATOM 716 O O . LEU A 1 92 ? -2.586 -0.889 -8.957 1.00 84.12 92 LEU A O 1
ATOM 720 N N . ALA A 1 93 ? -3.540 -1.461 -7.007 1.00 82.75 93 ALA A N 1
ATOM 721 C CA . ALA A 1 93 ? -2.369 -2.161 -6.492 1.00 82.75 93 ALA A CA 1
ATOM 722 C C . ALA A 1 93 ? -2.001 -3.379 -7.356 1.00 82.75 93 ALA A C 1
ATOM 724 O O . ALA A 1 93 ? -0.831 -3.555 -7.683 1.00 82.75 93 ALA A O 1
ATOM 725 N N . VAL A 1 94 ? -2.981 -4.188 -7.772 1.00 86.31 94 VAL A N 1
ATOM 726 C CA . VAL A 1 94 ? -2.756 -5.375 -8.614 1.00 86.31 94 VAL A CA 1
ATOM 727 C C . VAL A 1 94 ? -2.222 -4.988 -9.991 1.00 86.31 94 VAL A C 1
ATOM 729 O O . VAL A 1 94 ? -1.232 -5.561 -10.442 1.00 86.31 94 VAL A O 1
ATOM 732 N N . VAL A 1 95 ? -2.824 -3.987 -10.641 1.00 86.19 95 VAL A N 1
ATOM 733 C CA . VAL A 1 95 ? -2.362 -3.480 -11.944 1.00 86.19 95 VAL A CA 1
ATOM 734 C C . VAL A 1 95 ? -0.928 -2.963 -11.842 1.00 86.19 95 VAL A C 1
ATOM 736 O O . VAL A 1 95 ? -0.088 -3.277 -12.685 1.00 86.19 95 VAL A O 1
ATOM 739 N N . LEU A 1 96 ? -0.624 -2.214 -10.783 1.00 81.81 96 LEU A N 1
ATOM 740 C CA . LEU A 1 96 ? 0.697 -1.647 -10.546 1.00 81.81 96 LEU A CA 1
ATOM 741 C C . LEU A 1 96 ? 1.760 -2.721 -10.284 1.00 81.81 96 LEU A C 1
ATOM 743 O O . LEU A 1 96 ? 2.842 -2.668 -10.868 1.00 81.81 96 LEU A O 1
ATOM 747 N N . VAL A 1 97 ? 1.445 -3.718 -9.453 1.00 83.31 97 VAL A N 1
ATOM 748 C CA . VAL A 1 97 ? 2.311 -4.880 -9.203 1.00 83.31 97 VAL A CA 1
ATOM 749 C C . VAL A 1 97 ? 2.555 -5.656 -10.497 1.00 83.31 97 VAL A C 1
ATOM 751 O O . VAL A 1 97 ? 3.705 -5.950 -10.814 1.00 83.31 97 VAL A O 1
ATOM 754 N N . GLY A 1 98 ? 1.504 -5.935 -11.275 1.00 84.94 98 GLY A N 1
ATOM 755 C CA . GLY A 1 98 ? 1.613 -6.633 -12.557 1.00 84.94 98 GLY A CA 1
ATOM 756 C C . GLY A 1 98 ? 2.493 -5.882 -13.560 1.00 84.94 98 GLY A C 1
ATOM 757 O O . GLY A 1 98 ? 3.386 -6.474 -14.165 1.00 84.94 98 GLY A O 1
ATOM 758 N N . TYR A 1 99 ? 2.311 -4.564 -13.680 1.00 82.88 99 TYR A N 1
ATOM 759 C CA . TYR A 1 99 ? 3.139 -3.713 -14.536 1.00 82.88 99 TYR A CA 1
ATOM 760 C C . TYR A 1 99 ? 4.621 -3.758 -14.141 1.00 82.88 99 TYR A C 1
ATOM 762 O O . TYR A 1 99 ? 5.491 -3.958 -14.994 1.00 82.88 99 TYR A O 1
ATOM 770 N N . VAL A 1 100 ? 4.918 -3.604 -12.846 1.00 80.69 100 VAL A N 1
ATOM 771 C CA . VAL A 1 100 ? 6.292 -3.679 -12.334 1.00 80.69 100 VAL A CA 1
ATOM 772 C C . VAL A 1 100 ? 6.892 -5.055 -12.610 1.00 80.69 100 VAL A C 1
ATOM 774 O O . VAL A 1 100 ? 8.024 -5.123 -13.081 1.00 80.69 100 VAL A O 1
ATOM 777 N N . LEU A 1 101 ? 6.139 -6.132 -12.377 1.00 82.81 101 LEU A N 1
ATOM 778 C CA . LEU A 1 101 ? 6.597 -7.509 -12.554 1.00 82.81 101 LEU A CA 1
ATOM 779 C C . LEU A 1 101 ? 6.984 -7.804 -14.009 1.00 82.81 101 LEU A C 1
ATOM 781 O O . LEU A 1 101 ? 8.068 -8.329 -14.257 1.00 82.81 101 LEU A O 1
ATOM 785 N N . VAL A 1 102 ? 6.159 -7.390 -14.976 1.00 84.31 102 VAL A N 1
ATOM 786 C CA . VAL A 1 102 ? 6.462 -7.543 -16.410 1.00 84.31 102 VAL A CA 1
ATOM 787 C C . VAL A 1 102 ? 7.727 -6.770 -16.793 1.00 84.31 102 VAL A C 1
ATOM 789 O O . VAL A 1 102 ? 8.603 -7.300 -17.478 1.00 84.31 102 VAL A O 1
ATOM 792 N N . ARG A 1 103 ? 7.875 -5.524 -16.324 1.00 80.06 103 ARG A N 1
ATOM 793 C CA . ARG A 1 103 ? 9.061 -4.701 -16.618 1.00 80.06 103 ARG A CA 1
ATOM 794 C C . ARG A 1 103 ? 10.334 -5.258 -15.979 1.00 80.06 103 ARG A C 1
ATOM 796 O O . ARG A 1 103 ? 11.376 -5.253 -16.631 1.00 80.06 103 ARG A O 1
ATOM 803 N N . TYR A 1 104 ? 10.246 -5.776 -14.755 1.00 78.75 104 TYR A N 1
ATOM 804 C CA . TYR A 1 104 ? 11.358 -6.449 -14.081 1.00 78.75 104 TYR A CA 1
ATOM 805 C C . TYR A 1 104 ? 11.756 -7.738 -14.805 1.00 78.75 104 TYR A C 1
ATOM 807 O O . TYR A 1 104 ? 12.940 -7.961 -15.042 1.00 78.75 104 TYR A O 1
ATOM 815 N N . GLY A 1 105 ? 10.776 -8.545 -15.227 1.00 82.62 105 GLY A N 1
ATOM 816 C CA . GLY A 1 105 ? 11.008 -9.749 -16.024 1.00 82.62 105 GLY A CA 1
ATOM 817 C C . GLY A 1 105 ? 11.739 -9.444 -17.332 1.00 82.62 105 GLY A C 1
ATOM 818 O O . GLY A 1 105 ? 12.735 -10.090 -17.641 1.00 82.62 105 GLY A O 1
ATOM 819 N N . MET A 1 106 ? 11.326 -8.396 -18.055 1.00 82.25 106 MET A N 1
ATOM 820 C CA . MET A 1 106 ? 12.030 -7.940 -19.261 1.00 82.25 106 MET A CA 1
ATOM 821 C C . MET A 1 106 ? 13.441 -7.415 -18.965 1.00 82.25 106 MET A C 1
ATOM 823 O O . MET A 1 106 ? 14.357 -7.671 -19.743 1.00 82.25 106 MET A O 1
ATOM 827 N N . ALA A 1 107 ? 13.639 -6.689 -17.860 1.00 79.81 107 ALA A N 1
ATOM 828 C CA . ALA A 1 107 ? 14.956 -6.188 -17.469 1.00 79.81 107 ALA A CA 1
ATOM 829 C C . ALA A 1 107 ? 15.930 -7.333 -17.143 1.00 79.81 107 ALA A C 1
ATOM 831 O O . ALA A 1 107 ? 17.065 -7.320 -17.617 1.00 79.81 107 ALA A O 1
ATOM 832 N N . ILE A 1 108 ? 15.471 -8.346 -16.400 1.00 80.81 108 ILE A N 1
ATOM 833 C CA . ILE A 1 108 ? 16.258 -9.545 -16.087 1.00 80.81 108 ILE A CA 1
ATOM 834 C C . ILE A 1 108 ? 16.514 -10.370 -17.353 1.00 80.81 108 ILE A C 1
ATOM 836 O O . ILE A 1 108 ? 17.649 -10.771 -17.581 1.00 80.81 108 ILE A O 1
ATOM 840 N N . ALA A 1 109 ? 15.508 -10.581 -18.209 1.00 81.69 109 ALA A N 1
ATOM 841 C CA . ALA A 1 109 ? 15.679 -11.302 -19.472 1.00 81.69 109 ALA A CA 1
ATOM 842 C C . ALA A 1 109 ? 16.698 -10.608 -20.389 1.00 81.69 109 ALA A C 1
ATOM 844 O O . ALA A 1 109 ? 17.565 -11.268 -20.959 1.00 81.69 109 ALA A O 1
ATOM 845 N N . LYS A 1 110 ? 16.655 -9.271 -20.465 1.00 75.25 110 LYS A N 1
ATOM 846 C CA . LYS A 1 110 ? 17.631 -8.475 -21.216 1.00 75.25 110 LYS A CA 1
ATOM 847 C C . LYS A 1 110 ? 19.038 -8.598 -20.625 1.00 75.25 110 LYS A C 1
ATOM 849 O O . LYS A 1 110 ? 19.981 -8.800 -21.383 1.00 75.25 110 LYS A O 1
ATOM 854 N N . ALA A 1 111 ? 19.173 -8.539 -19.298 1.00 72.19 111 ALA A N 1
ATOM 855 C CA . ALA A 1 111 ? 20.450 -8.730 -18.609 1.00 72.19 111 ALA A CA 1
ATOM 856 C C . ALA A 1 111 ? 21.022 -10.143 -18.833 1.00 72.19 111 ALA A C 1
ATOM 858 O O . ALA A 1 111 ? 22.210 -10.283 -19.117 1.00 72.19 111 ALA A O 1
ATOM 859 N N . ALA A 1 112 ? 20.172 -11.174 -18.793 1.00 67.19 112 ALA A N 1
ATOM 860 C CA . ALA A 1 112 ? 20.542 -12.560 -19.075 1.00 67.19 112 ALA A CA 1
ATOM 861 C C . ALA A 1 112 ? 20.943 -12.781 -20.545 1.00 67.19 112 ALA A C 1
ATOM 863 O O . ALA A 1 112 ? 21.797 -13.615 -20.833 1.00 67.19 112 ALA A O 1
ATOM 864 N N . SER A 1 113 ? 20.375 -12.002 -21.472 1.00 61.47 113 SER A N 1
ATOM 865 C CA . SER A 1 113 ? 20.724 -12.016 -22.897 1.00 61.47 113 SER A CA 1
ATOM 866 C C . SER A 1 113 ? 21.938 -11.159 -23.271 1.00 61.47 113 SER A C 1
ATOM 868 O O . SER A 1 113 ? 22.174 -10.983 -24.459 1.00 61.47 113 SER A O 1
ATOM 870 N N . THR A 1 114 ? 22.696 -10.624 -22.305 1.00 56.78 114 THR A N 1
ATOM 871 C CA . THR A 1 114 ? 24.006 -9.979 -22.530 1.00 56.78 114 THR A CA 1
ATOM 872 C C . THR A 1 114 ? 25.103 -11.008 -22.234 1.00 56.78 114 THR A C 1
ATOM 874 O O . THR A 1 114 ? 25.587 -11.091 -21.104 1.00 56.78 114 THR A O 1
ATOM 877 N N . PRO A 1 115 ? 25.496 -11.862 -23.194 1.00 53.75 115 PRO A N 1
ATOM 878 C CA . PRO A 1 115 ? 26.408 -12.957 -22.936 1.00 53.75 115 PRO A CA 1
ATOM 879 C C . PRO A 1 115 ? 27.823 -12.450 -23.229 1.00 53.75 115 PRO A C 1
ATOM 881 O O . PRO A 1 115 ? 28.163 -12.211 -24.381 1.00 53.75 115 PRO A O 1
ATOM 884 N N . L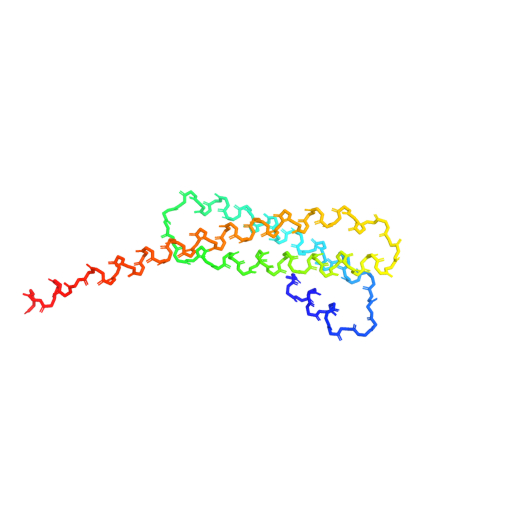YS A 1 116 ? 28.662 -12.301 -22.199 1.00 54.53 116 LYS A N 1
ATOM 885 C CA . LYS A 1 116 ? 30.133 -12.450 -22.296 1.00 54.53 116 LYS A CA 1
ATOM 886 C C . LYS A 1 116 ? 30.906 -11.660 -23.387 1.00 54.53 116 LYS A C 1
ATOM 888 O O . LYS A 1 116 ? 32.049 -12.009 -23.661 1.00 54.53 116 LYS A O 1
ATOM 893 N N . LEU A 1 117 ? 30.373 -10.594 -23.985 1.00 58.03 117 LEU A N 1
ATOM 894 C CA . LEU A 1 117 ? 31.048 -9.892 -25.095 1.00 58.03 117 LEU A CA 1
ATOM 895 C C . LEU A 1 117 ? 32.149 -8.903 -24.665 1.00 58.03 117 LEU A C 1
ATOM 897 O O . LEU A 1 117 ? 32.911 -8.452 -25.515 1.00 58.03 117 LEU A O 1
ATOM 901 N N . GLU A 1 118 ? 32.296 -8.622 -23.366 1.00 54.47 118 GLU A N 1
ATOM 902 C CA . GLU A 1 118 ? 33.386 -7.773 -22.848 1.00 54.47 118 GLU A CA 1
ATOM 903 C C . GLU A 1 118 ? 34.573 -8.556 -22.264 1.00 54.47 118 GLU A C 1
ATOM 905 O O . GLU A 1 118 ? 35.638 -7.986 -22.070 1.00 54.47 118 GLU A O 1
ATOM 910 N N . LEU A 1 119 ? 34.447 -9.873 -22.057 1.00 58.66 119 LEU A N 1
ATOM 911 C CA . LEU A 1 119 ? 35.534 -10.721 -21.531 1.00 58.66 119 LEU A CA 1
ATOM 912 C C . LEU A 1 119 ? 36.332 -11.453 -22.626 1.00 58.66 119 LEU A C 1
ATOM 914 O O . LEU A 1 119 ? 37.166 -12.295 -22.321 1.00 58.66 119 LEU A O 1
ATOM 918 N N . SER A 1 120 ? 36.068 -11.135 -23.898 1.00 52.25 120 SER A N 1
ATOM 919 C CA . SER A 1 120 ? 36.836 -11.601 -25.065 1.00 52.25 120 SER A CA 1
ATOM 920 C C . SER A 1 120 ? 37.602 -10.460 -25.761 1.00 52.25 120 SER A C 1
ATOM 922 O O . SER A 1 120 ? 38.133 -10.662 -26.854 1.00 52.25 120 SER A O 1
ATOM 924 N N . ARG A 1 121 ? 37.614 -9.252 -25.175 1.00 58.91 121 ARG A N 1
ATOM 925 C CA . ARG A 1 121 ? 38.327 -8.058 -25.679 1.00 58.91 121 ARG A CA 1
ATOM 926 C C . ARG A 1 121 ? 39.313 -7.452 -24.663 1.00 58.91 121 ARG A C 1
ATOM 928 O O . ARG A 1 121 ? 39.804 -6.352 -24.904 1.00 58.91 121 ARG A O 1
ATOM 935 N N . ALA A 1 122 ? 39.587 -8.153 -23.566 1.00 52.41 122 ALA A N 1
ATOM 936 C CA . ALA A 1 122 ? 40.694 -7.882 -22.648 1.00 52.41 122 ALA A CA 1
ATOM 937 C C . ALA A 1 122 ? 41.699 -9.032 -22.760 1.00 52.41 122 ALA A C 1
ATOM 939 O O . ALA A 1 122 ? 42.912 -8.748 -22.697 1.00 52.41 122 ALA A O 1
#

Secondary structure (DSSP, 8-state):
-HHHHHHHHHH-SS--HHHHHHHHHHHHHHHHHHHHHHHHHHTSPP-GGGGGGHHHHHHHHHHHHHHHHHHHHTT-TTHHHHHHHHHHHHHHHHHHHHHHHHHHHHHHHHHHT--STTTT--

Radius of gyration: 19.6 Å;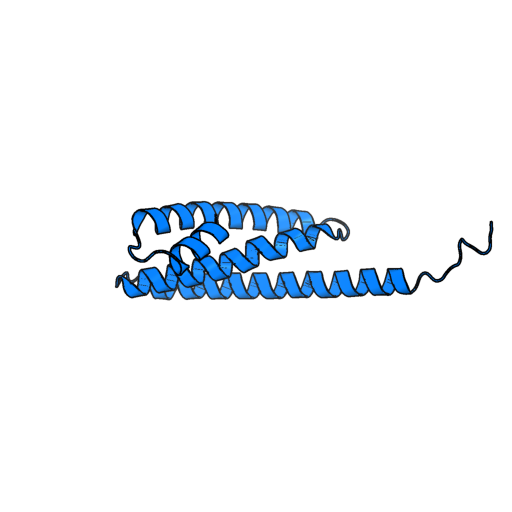 chains: 1; bounding box: 64×25×48 Å

Organism: NCBI:txid2838597